Protein AF-A0A101JPH2-F1 (afdb_monomer_lite)

InterPro domains:
  IPR024344 Mycothiol-dependent maleylpyruvate isomerase, metal-binding domain [PF11716] (8-73)
  IPR034660 DinB/YfiT-like putative metalloenzymes [G3DSA:1.20.120.450] (1-79)
  IPR034660 DinB/YfiT-like putative metalloenzymes [SSF109854] (3-68)

Sequence (79 aa):
MSTVLATFRAEADALGHVASRWARDDWGRPTRCAPWSVRELFAHVHVALAWLPGMLTAPAPEAAQVSAAGYYRPDHRTP

pLDDT: mean 87.85, std 10.49, range [47.38, 96.62]

Organism: NCBI:txid135947

Structure (mmCIF, N/CA/C/O backbone):
data_AF-A0A101JPH2-F1
#
_entry.id   AF-A0A101JPH2-F1
#
loop_
_atom_site.group_PDB
_atom_site.id
_atom_site.type_symbol
_atom_site.label_atom_id
_atom_site.label_alt_id
_atom_site.label_comp_id
_atom_site.label_asym_id
_atom_site.label_entity_id
_atom_site.label_seq_id
_atom_site.pdbx_PDB_ins_code
_atom_site.Cartn_x
_atom_site.Cartn_y
_atom_site.Cartn_z
_atom_site.occupancy
_atom_site.B_iso_or_equiv
_atom_site.auth_seq_id
_atom_site.auth_comp_id
_atom_site.auth_asym_id
_atom_site.auth_atom_id
_atom_site.pdbx_PDB_model_num
ATOM 1 N N . MET A 1 1 ? 4.315 -0.485 21.527 1.00 58.91 1 MET A N 1
ATOM 2 C CA . MET A 1 1 ? 3.694 -0.283 20.196 1.00 58.91 1 MET A CA 1
ATOM 3 C C . MET A 1 1 ? 2.663 -1.384 20.014 1.00 58.91 1 MET A C 1
ATOM 5 O O . MET A 1 1 ? 2.994 -2.515 20.346 1.00 58.91 1 MET A O 1
ATOM 9 N N . SER A 1 2 ? 1.428 -1.086 19.598 1.00 81.19 2 SER A N 1
ATOM 10 C CA . SER A 1 2 ? 0.428 -2.145 19.377 1.00 81.19 2 SER A CA 1
ATOM 11 C C . SER A 1 2 ? 0.912 -3.106 18.282 1.00 81.19 2 SER A C 1
ATOM 13 O O . SER A 1 2 ? 1.607 -2.676 17.359 1.00 81.19 2 SER A O 1
ATOM 15 N N . THR A 1 3 ? 0.549 -4.391 18.370 1.00 90.06 3 THR A N 1
ATOM 16 C CA . THR A 1 3 ? 0.925 -5.417 17.378 1.00 90.06 3 THR A CA 1
ATOM 17 C C . THR A 1 3 ? 0.613 -4.962 15.951 1.00 90.06 3 THR A C 1
ATOM 19 O O . THR A 1 3 ? 1.440 -5.116 15.065 1.00 90.06 3 THR A O 1
ATOM 22 N N . VAL A 1 4 ? -0.523 -4.287 15.754 1.00 85.62 4 VAL A N 1
ATOM 23 C CA . VAL A 1 4 ? -0.955 -3.742 14.457 1.00 85.62 4 VAL A CA 1
ATOM 24 C C . VAL A 1 4 ? 0.039 -2.728 13.886 1.00 85.62 4 VAL A C 1
ATOM 26 O O . VAL A 1 4 ? 0.412 -2.834 12.723 1.00 85.62 4 VAL A O 1
ATOM 29 N N . LEU A 1 5 ? 0.504 -1.762 14.686 1.00 84.12 5 LEU A N 1
ATOM 30 C CA . LEU A 1 5 ? 1.457 -0.750 14.212 1.00 84.12 5 LEU A CA 1
ATOM 31 C C . LEU A 1 5 ? 2.837 -1.350 13.926 1.00 84.12 5 LEU A C 1
ATOM 33 O O . LEU A 1 5 ? 3.523 -0.901 13.010 1.00 84.12 5 LEU A O 1
ATOM 37 N N . ALA A 1 6 ? 3.243 -2.362 14.697 1.00 88.75 6 ALA A N 1
ATOM 38 C CA . ALA A 1 6 ? 4.486 -3.087 14.451 1.00 88.75 6 ALA A CA 1
ATOM 39 C C . ALA A 1 6 ? 4.420 -3.892 13.144 1.00 88.75 6 ALA A C 1
ATOM 41 O O . ALA A 1 6 ? 5.329 -3.785 12.325 1.00 88.75 6 ALA A O 1
ATOM 42 N N . THR A 1 7 ? 3.327 -4.626 12.915 1.00 92.50 7 THR A N 1
ATOM 43 C CA . THR A 1 7 ? 3.093 -5.350 11.658 1.00 92.50 7 THR A CA 1
ATOM 44 C C . THR A 1 7 ? 3.028 -4.391 10.475 1.00 92.50 7 THR A C 1
ATOM 46 O O . THR A 1 7 ? 3.724 -4.603 9.491 1.00 92.50 7 THR A O 1
ATOM 49 N N . PHE A 1 8 ? 2.271 -3.294 10.584 1.00 88.44 8 PHE A N 1
ATOM 50 C CA . PHE A 1 8 ? 2.193 -2.287 9.524 1.00 88.44 8 PHE A CA 1
ATOM 51 C C . PHE A 1 8 ? 3.574 -1.735 9.153 1.00 88.44 8 PHE A C 1
ATOM 53 O O . PHE A 1 8 ? 3.907 -1.641 7.973 1.00 88.44 8 PHE A O 1
ATOM 60 N N . ARG A 1 9 ? 4.401 -1.415 10.156 1.00 89.06 9 ARG A N 1
ATOM 61 C CA . ARG A 1 9 ? 5.767 -0.945 9.923 1.00 89.06 9 ARG A CA 1
ATOM 62 C C . ARG A 1 9 ? 6.618 -1.993 9.205 1.00 89.06 9 ARG A C 1
ATOM 64 O O . ARG A 1 9 ? 7.288 -1.645 8.243 1.00 89.06 9 ARG A O 1
ATOM 71 N N . ALA A 1 10 ? 6.570 -3.251 9.641 1.00 95.06 10 ALA A N 1
ATOM 72 C CA . ALA A 1 10 ? 7.330 -4.329 9.011 1.00 95.06 10 ALA A CA 1
ATOM 73 C C . ALA A 1 10 ? 6.954 -4.523 7.530 1.00 95.06 10 ALA A C 1
ATOM 75 O O . ALA A 1 10 ? 7.840 -4.653 6.689 1.00 95.06 10 ALA A O 1
ATOM 76 N N . GLU A 1 11 ? 5.661 -4.476 7.198 1.00 94.12 11 GLU A N 1
ATOM 77 C CA . GLU A 1 11 ? 5.182 -4.572 5.811 1.00 94.12 11 GLU A CA 1
ATOM 78 C C . GLU A 1 11 ? 5.612 -3.362 4.965 1.00 94.12 11 GLU A C 1
ATOM 80 O O . GLU A 1 11 ? 6.066 -3.519 3.830 1.00 94.12 11 GLU A O 1
ATOM 85 N N . ALA A 1 12 ? 5.521 -2.147 5.520 1.00 92.00 12 ALA A N 1
ATOM 86 C CA . ALA A 1 12 ? 5.968 -0.930 4.842 1.00 92.00 12 ALA A CA 1
ATOM 87 C C . ALA A 1 12 ? 7.483 -0.945 4.575 1.00 92.00 12 ALA A C 1
ATOM 89 O O . ALA A 1 12 ? 7.918 -0.598 3.474 1.00 92.00 12 ALA A O 1
ATOM 90 N N . ASP A 1 13 ? 8.276 -1.399 5.548 1.00 93.81 13 ASP A N 1
ATOM 91 C CA . ASP A 1 13 ? 9.728 -1.541 5.420 1.00 93.81 13 ASP A CA 1
ATOM 92 C C . ASP A 1 13 ? 10.084 -2.606 4.366 1.00 93.81 13 ASP A C 1
ATOM 94 O O . ASP A 1 13 ? 10.952 -2.375 3.519 1.00 93.81 13 ASP A O 1
ATOM 98 N N . ALA A 1 14 ? 9.383 -3.746 4.349 1.00 95.25 14 ALA A N 1
ATOM 99 C CA . ALA A 1 14 ? 9.576 -4.792 3.345 1.00 95.25 14 ALA A CA 1
ATOM 100 C C . ALA A 1 14 ? 9.260 -4.295 1.924 1.00 95.25 14 ALA A C 1
ATOM 102 O O . ALA A 1 14 ? 10.059 -4.496 1.003 1.00 95.25 14 ALA A O 1
ATOM 103 N N . LEU A 1 15 ? 8.137 -3.590 1.745 1.00 92.31 15 LEU A N 1
ATOM 104 C CA . LEU A 1 15 ? 7.772 -2.984 0.464 1.00 92.31 15 LEU A CA 1
ATOM 105 C C . LEU A 1 15 ? 8.808 -1.943 0.021 1.00 92.31 15 LEU A C 1
ATOM 107 O O . LEU A 1 15 ? 9.258 -1.974 -1.126 1.00 92.31 15 LEU A O 1
ATOM 111 N N . GLY A 1 16 ? 9.216 -1.049 0.927 1.00 92.19 16 GLY A N 1
ATOM 112 C CA . GLY A 1 16 ? 10.235 -0.034 0.659 1.00 92.19 16 GLY A CA 1
ATOM 113 C C . GLY A 1 16 ? 11.579 -0.646 0.266 1.00 92.19 16 GLY A C 1
ATOM 114 O O . GLY A 1 16 ? 12.238 -0.161 -0.656 1.00 92.19 16 GLY A O 1
ATOM 115 N N . HIS A 1 17 ? 11.959 -1.757 0.900 1.00 95.06 17 HIS A N 1
ATOM 116 C CA . HIS A 1 17 ? 13.185 -2.472 0.571 1.00 95.06 17 HIS A CA 1
ATOM 117 C C . HIS A 1 17 ? 13.161 -3.106 -0.825 1.00 95.06 17 HIS A C 1
ATOM 119 O O . HIS A 1 17 ? 14.172 -3.084 -1.527 1.00 95.06 17 HIS A O 1
ATOM 125 N N . VAL A 1 18 ? 12.030 -3.676 -1.243 1.00 92.81 18 VAL A N 1
ATOM 126 C CA . VAL A 1 18 ? 11.887 -4.215 -2.604 1.00 92.81 18 VAL A CA 1
ATOM 127 C C . VAL A 1 18 ? 11.881 -3.077 -3.624 1.00 92.81 18 VAL A C 1
ATOM 129 O O . VAL A 1 18 ? 12.606 -3.143 -4.616 1.00 92.81 18 VAL A O 1
ATOM 132 N N . ALA A 1 19 ? 11.126 -2.011 -3.352 1.00 92.38 19 ALA A N 1
ATOM 133 C CA . ALA A 1 19 ? 11.008 -0.862 -4.243 1.00 92.38 19 ALA A CA 1
ATOM 134 C C . ALA A 1 19 ? 12.345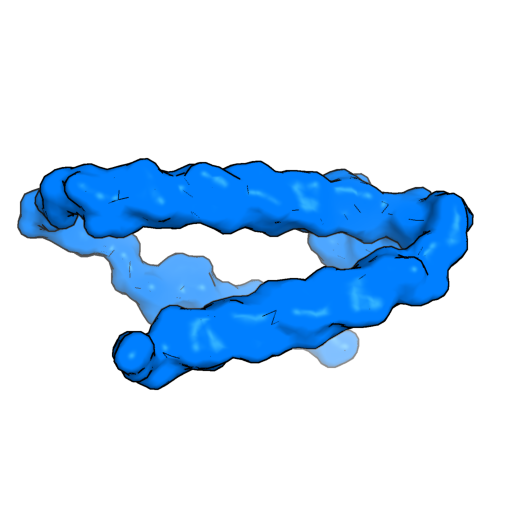 -0.137 -4.465 1.00 92.38 19 ALA A C 1
ATOM 136 O O . ALA A 1 19 ? 12.609 0.336 -5.571 1.00 92.38 19 ALA A O 1
ATOM 137 N N . SER A 1 20 ? 13.225 -0.090 -3.457 1.00 93.31 20 SER A N 1
ATOM 138 C CA . SER A 1 20 ? 14.545 0.543 -3.588 1.00 93.31 20 SER A CA 1
ATOM 139 C C . SER A 1 20 ? 15.491 -0.176 -4.556 1.00 93.31 20 SER A C 1
ATOM 141 O O . SER A 1 20 ? 16.507 0.393 -4.950 1.00 93.31 20 SER A O 1
ATOM 143 N N . ARG A 1 21 ? 15.160 -1.409 -4.960 1.00 93.94 21 ARG A N 1
ATOM 144 C CA . ARG A 1 21 ? 15.942 -2.220 -5.904 1.00 93.94 21 ARG A CA 1
ATOM 145 C C . ARG A 1 21 ? 15.432 -2.137 -7.347 1.00 93.94 21 ARG A C 1
ATOM 147 O O . ARG A 1 21 ? 16.075 -2.695 -8.232 1.00 93.94 21 ARG A O 1
ATOM 154 N N . TRP A 1 22 ? 14.292 -1.491 -7.597 1.00 94.25 22 TRP A N 1
ATOM 155 C CA . TRP A 1 22 ? 13.706 -1.397 -8.935 1.00 94.25 22 TRP A CA 1
ATOM 156 C C . TRP A 1 22 ? 14.462 -0.426 -9.838 1.00 94.25 22 TRP A C 1
ATOM 158 O O . TRP A 1 22 ? 14.751 0.714 -9.461 1.00 94.25 22 TRP A O 1
ATOM 168 N N . ALA A 1 23 ? 14.721 -0.864 -11.070 1.00 94.12 23 ALA A N 1
ATOM 169 C CA . ALA A 1 23 ? 15.235 0.001 -12.120 1.00 94.12 23 ALA A CA 1
ATOM 170 C C . ALA A 1 23 ? 14.125 0.911 -12.671 1.00 94.12 23 ALA A C 1
ATOM 172 O O . ALA A 1 23 ? 12.935 0.705 -12.432 1.00 94.12 23 ALA A O 1
ATOM 173 N N . ARG A 1 24 ? 14.497 1.929 -13.458 1.00 90.69 24 ARG A N 1
ATOM 174 C CA . ARG A 1 24 ? 13.530 2.853 -14.083 1.00 90.69 24 ARG A CA 1
ATOM 175 C C . ARG A 1 24 ? 12.453 2.118 -14.887 1.00 90.69 24 ARG A C 1
ATOM 177 O O . ARG A 1 24 ? 11.293 2.521 -14.817 1.00 90.69 24 ARG A O 1
ATOM 184 N N . ASP A 1 25 ? 12.836 1.062 -15.595 1.00 95.00 25 ASP A N 1
ATOM 185 C CA . ASP A 1 25 ? 11.934 0.300 -16.460 1.00 95.00 25 ASP A CA 1
ATOM 186 C C . ASP A 1 25 ? 10.954 -0.560 -15.653 1.00 95.00 25 ASP A C 1
ATOM 188 O O . ASP A 1 25 ? 9.800 -0.711 -16.053 1.00 95.00 25 ASP A O 1
ATOM 192 N N . ASP A 1 26 ? 11.354 -1.040 -14.467 1.00 95.50 26 ASP A N 1
ATOM 193 C CA . ASP A 1 26 ? 10.463 -1.792 -13.576 1.00 95.50 26 ASP A CA 1
ATOM 194 C C . ASP A 1 26 ? 9.253 -0.959 -13.150 1.00 95.50 26 ASP A C 1
ATOM 196 O O . ASP A 1 26 ? 8.129 -1.458 -13.108 1.00 95.50 26 ASP A O 1
ATOM 200 N N . TRP A 1 27 ? 9.465 0.336 -12.907 1.00 95.69 27 TRP A N 1
ATOM 201 C CA . TRP A 1 27 ? 8.400 1.267 -12.543 1.00 95.69 27 TRP A CA 1
ATOM 202 C C . TRP A 1 27 ? 7.342 1.444 -13.642 1.00 95.69 27 TRP A C 1
ATOM 204 O O . TRP A 1 27 ? 6.209 1.811 -13.332 1.00 95.69 27 TRP A O 1
ATOM 214 N N . GLY A 1 28 ? 7.696 1.209 -14.910 1.00 95.69 28 GLY A N 1
ATOM 215 C CA . GLY A 1 28 ? 6.783 1.317 -16.052 1.00 95.69 28 GLY A CA 1
ATOM 216 C C . GLY A 1 28 ? 5.968 0.052 -16.332 1.00 95.69 28 GLY A C 1
ATOM 217 O O . GLY A 1 28 ? 5.073 0.084 -17.173 1.00 95.69 28 GLY A O 1
ATOM 218 N N . ARG A 1 29 ? 6.256 -1.065 -15.652 1.00 95.62 29 ARG A N 1
ATOM 219 C CA . ARG A 1 29 ? 5.588 -2.347 -15.914 1.00 95.62 29 ARG A CA 1
ATOM 220 C C . ARG A 1 29 ? 4.104 -2.290 -15.532 1.00 95.62 29 ARG A C 1
ATOM 222 O O . ARG A 1 29 ? 3.772 -1.698 -14.503 1.00 95.62 29 ARG A O 1
ATOM 229 N N . PRO A 1 30 ? 3.213 -2.933 -16.306 1.00 95.69 30 PRO A N 1
ATOM 230 C CA . PRO A 1 30 ? 1.806 -3.041 -15.942 1.00 95.69 30 PRO A CA 1
ATOM 231 C C . PRO A 1 30 ? 1.629 -3.916 -14.696 1.00 95.69 30 PRO A C 1
ATOM 233 O O . PRO A 1 30 ? 2.404 -4.847 -14.452 1.00 95.69 30 PRO A O 1
ATOM 236 N N . THR A 1 31 ? 0.584 -3.639 -13.920 1.00 93.75 31 THR A N 1
ATOM 237 C CA . THR A 1 31 ? 0.182 -4.464 -12.775 1.00 93.75 31 THR A CA 1
ATOM 238 C C . THR A 1 31 ? -1.094 -5.242 -13.091 1.00 93.75 31 THR A C 1
ATOM 240 O O . THR A 1 31 ? -1.764 -5.005 -14.093 1.00 93.75 31 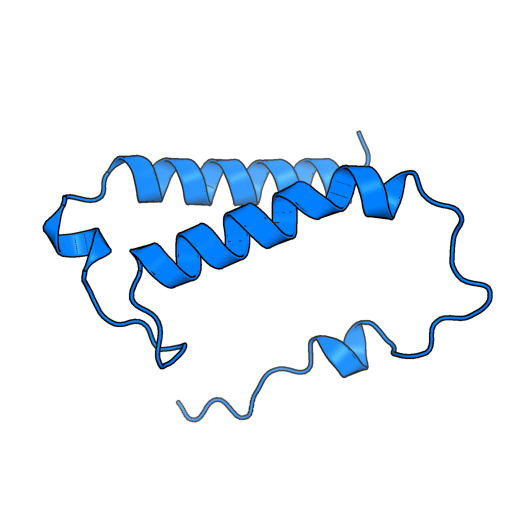THR A O 1
ATOM 243 N N . ARG A 1 32 ? -1.467 -6.171 -12.204 1.00 90.44 32 ARG A N 1
ATOM 244 C CA . ARG A 1 32 ? -2.783 -6.829 -12.260 1.00 90.44 32 ARG A CA 1
ATOM 245 C C . ARG A 1 32 ? -3.930 -5.886 -11.873 1.00 90.44 32 ARG A C 1
ATOM 247 O O . ARG A 1 32 ? -5.079 -6.179 -12.178 1.00 90.44 32 ARG A O 1
ATOM 254 N N . CYS A 1 33 ? -3.625 -4.765 -11.218 1.00 86.94 33 CYS A N 1
ATOM 255 C CA . CYS A 1 33 ? -4.578 -3.714 -10.879 1.00 86.94 33 CYS A CA 1
ATOM 256 C C . CYS A 1 33 ? -4.684 -2.746 -12.059 1.00 86.94 33 CYS A C 1
ATOM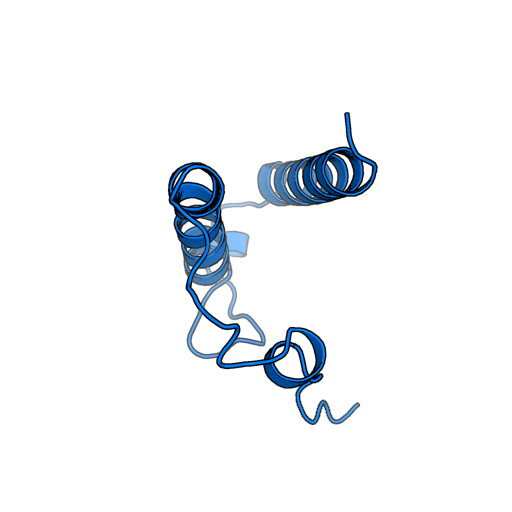 258 O O . CYS A 1 33 ? -4.195 -1.619 -11.998 1.00 86.94 33 CYS A O 1
ATOM 260 N N . ALA A 1 34 ? -5.276 -3.211 -13.160 1.00 88.94 34 ALA A N 1
ATOM 261 C CA . ALA A 1 34 ? -5.521 -2.352 -14.308 1.00 88.94 34 ALA A CA 1
ATOM 262 C C . ALA A 1 34 ? -6.354 -1.121 -13.879 1.00 88.94 34 ALA A C 1
ATOM 264 O O . ALA A 1 34 ? -7.285 -1.271 -13.086 1.00 88.94 34 ALA A O 1
ATOM 265 N N . PRO A 1 35 ? -6.039 0.086 -14.382 1.00 93.06 35 PRO A N 1
ATOM 266 C CA . PRO A 1 35 ? -5.107 0.377 -15.477 1.00 93.06 35 PRO A CA 1
ATOM 267 C C . PRO A 1 35 ? -3.662 0.704 -15.041 1.00 93.06 35 PRO A C 1
ATOM 269 O O . PRO A 1 35 ? -2.902 1.243 -15.838 1.00 93.06 35 PRO A O 1
ATOM 272 N N . TRP A 1 36 ? -3.266 0.432 -13.798 1.00 96.62 36 TRP A N 1
ATOM 273 C CA . TRP A 1 36 ? -2.061 1.029 -13.220 1.00 96.62 36 TRP A CA 1
ATOM 274 C C . TRP A 1 36 ? -0.759 0.286 -13.539 1.00 96.62 36 TRP A C 1
ATOM 276 O O . TRP A 1 36 ? -0.656 -0.942 -13.420 1.00 96.62 36 TRP A O 1
ATOM 286 N N . SER A 1 37 ? 0.275 1.069 -13.846 1.00 96.62 37 SER A N 1
ATOM 287 C CA . SER A 1 37 ? 1.681 0.667 -13.771 1.00 96.62 37 SER A CA 1
ATOM 288 C C . SER A 1 37 ? 2.153 0.508 -12.322 1.00 96.62 37 SER A C 1
ATOM 290 O O . SER A 1 37 ? 1.496 0.955 -11.377 1.00 96.62 37 SER A O 1
ATOM 292 N N . VAL A 1 38 ? 3.328 -0.099 -12.128 1.00 95.56 38 VAL A N 1
ATOM 293 C CA . VAL A 1 38 ? 3.959 -0.228 -10.802 1.00 95.56 38 VAL A CA 1
ATOM 294 C C . VAL A 1 38 ? 4.126 1.142 -10.139 1.00 95.56 38 VAL A C 1
ATOM 296 O O . VAL A 1 38 ? 3.819 1.290 -8.958 1.00 95.56 38 VAL A O 1
ATOM 299 N N . ARG A 1 39 ? 4.552 2.162 -10.897 1.00 95.62 39 ARG A N 1
ATOM 300 C CA . ARG A 1 39 ? 4.682 3.545 -10.410 1.00 95.62 39 ARG A CA 1
ATOM 301 C C . ARG A 1 39 ? 3.362 4.108 -9.908 1.00 95.62 39 ARG A C 1
ATOM 303 O O . ARG A 1 39 ? 3.327 4.686 -8.827 1.00 95.62 39 ARG A O 1
ATOM 310 N N . GLU A 1 40 ? 2.303 3.963 -10.694 1.00 96.62 40 GLU A N 1
ATOM 311 C CA . GLU A 1 40 ? 0.992 4.527 -10.368 1.00 96.62 40 GLU A CA 1
ATOM 312 C C . GLU A 1 40 ? 0.364 3.816 -9.173 1.00 96.62 40 GLU A C 1
ATOM 314 O O . GLU A 1 40 ? -0.105 4.481 -8.252 1.00 96.62 40 GLU A O 1
ATOM 319 N N . LEU A 1 41 ? 0.438 2.482 -9.125 1.00 95.00 41 LEU A N 1
ATOM 320 C CA . LEU A 1 41 ? -0.051 1.710 -7.985 1.00 95.00 41 LEU A CA 1
ATOM 321 C C . LEU A 1 41 ? 0.736 2.037 -6.707 1.00 95.00 41 LEU A C 1
ATOM 323 O O . LEU A 1 41 ? 0.142 2.235 -5.649 1.00 95.00 41 LEU A O 1
ATOM 327 N N . PHE A 1 42 ? 2.064 2.141 -6.787 1.00 94.44 42 PHE A N 1
ATOM 328 C CA . PHE A 1 42 ? 2.886 2.505 -5.632 1.00 94.44 42 PHE A CA 1
ATOM 329 C C . PHE A 1 42 ? 2.574 3.922 -5.137 1.00 94.44 42 PHE A C 1
ATOM 331 O O . PHE A 1 42 ? 2.405 4.132 -3.936 1.00 94.44 42 PHE A O 1
ATOM 338 N N . ALA A 1 43 ? 2.445 4.888 -6.051 1.00 94.75 43 ALA A N 1
ATOM 339 C CA . ALA A 1 43 ? 2.047 6.251 -5.711 1.00 94.75 43 ALA A CA 1
ATOM 340 C C . ALA A 1 43 ? 0.653 6.286 -5.067 1.00 94.75 43 ALA A C 1
ATOM 342 O O . ALA A 1 43 ? 0.464 6.969 -4.063 1.00 94.75 43 ALA A O 1
ATOM 343 N N . HIS A 1 44 ? -0.298 5.509 -5.592 1.00 94.62 44 HIS A N 1
ATOM 344 C CA . HIS A 1 44 ? -1.637 5.382 -5.023 1.00 94.62 44 HIS A CA 1
ATOM 345 C C . HIS A 1 44 ? -1.597 4.873 -3.575 1.00 94.62 44 HIS A C 1
ATOM 347 O O . HIS A 1 44 ? -2.177 5.501 -2.689 1.00 94.62 44 HIS A O 1
ATOM 353 N N . VAL A 1 45 ? -0.857 3.789 -3.313 1.00 92.00 45 VAL A N 1
ATOM 354 C CA . VAL A 1 45 ? -0.674 3.261 -1.951 1.00 92.00 45 VAL A CA 1
ATOM 355 C C . VAL A 1 45 ? -0.029 4.313 -1.049 1.00 92.00 45 VAL A C 1
ATOM 357 O O . VAL A 1 45 ? -0.525 4.564 0.045 1.00 92.00 45 VAL A O 1
ATOM 360 N N . HIS A 1 46 ? 1.030 4.979 -1.510 1.00 92.19 46 HIS A N 1
ATOM 361 C CA . HIS A 1 46 ? 1.714 6.007 -0.728 1.00 92.19 46 HIS A CA 1
ATOM 362 C C . HIS A 1 46 ? 0.783 7.172 -0.349 1.00 92.19 46 HIS A C 1
ATOM 364 O O . HIS A 1 46 ? 0.791 7.623 0.796 1.00 92.19 46 HIS A O 1
ATOM 370 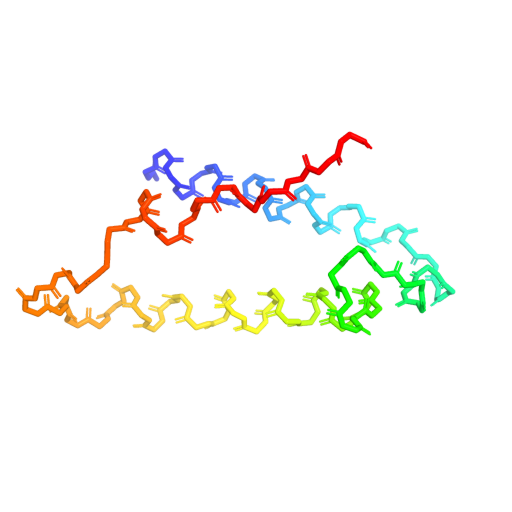N N . VAL A 1 47 ? -0.046 7.648 -1.285 1.00 94.25 47 VAL A N 1
ATOM 371 C CA . VAL A 1 47 ? -1.041 8.703 -1.022 1.00 94.25 47 VAL A CA 1
ATOM 372 C C . VAL A 1 47 ? -2.090 8.232 -0.015 1.00 94.25 47 VAL A C 1
ATOM 374 O O . VAL A 1 47 ? -2.375 8.958 0.935 1.00 94.25 47 VAL A O 1
ATOM 377 N N . ALA A 1 48 ? -2.617 7.014 -0.165 1.00 91.12 48 ALA A N 1
ATOM 378 C CA . ALA A 1 48 ? -3.586 6.457 0.779 1.00 91.12 48 ALA A CA 1
ATOM 379 C C . ALA A 1 48 ? -3.007 6.342 2.202 1.00 91.12 48 ALA A C 1
ATOM 381 O O . ALA A 1 48 ? -3.669 6.698 3.177 1.00 91.12 48 ALA A O 1
ATOM 382 N N . LEU A 1 49 ? -1.748 5.909 2.334 1.00 89.38 49 LEU A N 1
ATOM 383 C CA . LEU A 1 49 ? -1.067 5.835 3.631 1.00 89.38 49 LEU A CA 1
ATOM 384 C C . LEU A 1 49 ? -0.830 7.218 4.251 1.00 89.38 49 LEU A C 1
ATOM 386 O O . LEU A 1 49 ? -0.926 7.357 5.470 1.00 89.38 49 LEU A O 1
ATOM 390 N N . ALA A 1 50 ? -0.577 8.248 3.440 1.00 90.94 50 ALA A N 1
ATOM 391 C CA . ALA A 1 50 ? -0.392 9.616 3.924 1.00 90.94 50 ALA A CA 1
ATOM 392 C C . ALA A 1 50 ? -1.655 10.204 4.582 1.00 90.94 50 ALA A C 1
ATOM 394 O O . ALA A 1 50 ? -1.549 11.130 5.386 1.00 90.94 50 ALA A O 1
ATOM 395 N N . TRP A 1 51 ? -2.842 9.665 4.287 1.00 92.00 51 TRP A N 1
ATOM 396 C CA . TRP A 1 51 ? -4.093 10.084 4.929 1.00 92.00 51 TRP A CA 1
ATOM 397 C C . TRP A 1 51 ? -4.297 9.451 6.310 1.00 92.00 51 TRP A C 1
ATOM 399 O O . TRP A 1 51 ? -5.002 10.024 7.144 1.00 92.00 51 TRP A O 1
ATOM 409 N N . LEU A 1 52 ? -3.667 8.300 6.582 1.00 87.44 52 LEU A N 1
ATOM 410 C CA . LEU A 1 52 ? -3.903 7.529 7.806 1.00 87.44 52 LEU A CA 1
ATOM 411 C C . LEU A 1 52 ? -3.658 8.314 9.097 1.00 87.44 52 LEU A C 1
ATOM 413 O O . LEU A 1 52 ? -4.516 8.224 9.972 1.00 87.44 52 LEU A O 1
ATOM 417 N N . PRO A 1 53 ? -2.570 9.095 9.263 1.00 88.44 53 PRO A N 1
ATOM 418 C CA . PRO A 1 53 ? -2.378 9.859 10.492 1.00 88.44 53 PRO A CA 1
ATOM 419 C C . PRO A 1 53 ? -3.567 10.778 10.785 1.00 88.44 53 PRO A C 1
ATOM 421 O O . PRO A 1 53 ? -4.109 10.735 11.884 1.00 88.44 53 PRO A O 1
ATOM 424 N N . GLY A 1 54 ? -4.034 11.527 9.779 1.00 89.94 54 GLY A N 1
ATOM 425 C CA . GLY A 1 54 ? -5.196 12.403 9.912 1.00 89.94 54 GLY A CA 1
ATOM 426 C C . GLY A 1 54 ? -6.470 11.630 10.255 1.00 89.94 54 GLY A C 1
ATOM 427 O O . GLY A 1 54 ? -7.148 11.974 11.221 1.00 89.94 54 GLY A O 1
ATOM 428 N N . MET A 1 55 ? -6.750 10.543 9.528 1.00 87.31 55 MET A N 1
ATOM 429 C CA . MET A 1 55 ? -7.925 9.694 9.768 1.00 87.31 55 MET A CA 1
ATOM 430 C C . MET A 1 55 ? -7.932 9.060 11.164 1.00 87.31 55 MET A C 1
ATOM 432 O O . MET A 1 55 ? -8.988 8.965 11.778 1.00 87.31 55 MET A O 1
ATOM 436 N N . LEU A 1 56 ? -6.771 8.636 11.672 1.00 86.50 56 LEU A N 1
ATOM 437 C CA . LEU A 1 56 ? -6.645 8.000 12.988 1.00 86.50 56 LEU A CA 1
ATOM 438 C C . LEU A 1 56 ? -6.724 9.003 14.145 1.00 86.50 56 LEU A C 1
ATOM 440 O O . LEU A 1 56 ? -7.111 8.624 15.247 1.00 86.50 56 LEU A O 1
ATOM 444 N N . THR A 1 57 ? -6.342 10.262 13.915 1.00 91.00 57 THR A N 1
ATOM 445 C CA . THR A 1 57 ? -6.458 11.333 14.921 1.00 91.00 57 THR A CA 1
ATOM 446 C C . THR A 1 57 ? -7.822 12.021 14.933 1.00 91.00 57 THR A C 1
ATOM 448 O O . THR A 1 57 ? -8.138 12.724 15.891 1.00 91.00 57 THR A O 1
ATOM 451 N N . ALA A 1 58 ? -8.623 11.846 13.881 1.00 91.50 58 ALA A N 1
ATOM 452 C CA . ALA A 1 58 ? -9.968 12.396 13.805 1.00 91.50 58 ALA A CA 1
ATOM 453 C C . ALA A 1 58 ? -10.925 11.669 14.774 1.00 91.50 58 ALA A C 1
ATOM 455 O O . ALA A 1 58 ? -10.696 10.504 15.110 1.00 91.50 58 ALA A O 1
ATOM 456 N N . PRO A 1 59 ? -12.020 12.321 15.214 1.00 92.56 59 PRO A N 1
ATOM 457 C CA . PRO A 1 59 ? -13.075 11.642 15.955 1.00 92.56 59 PRO A CA 1
ATOM 458 C C . PRO A 1 59 ? -13.593 10.430 15.179 1.00 92.56 59 PRO A C 1
ATOM 460 O O . PRO A 1 59 ? -13.807 10.504 13.967 1.00 92.56 59 PRO A O 1
ATOM 463 N N . ALA A 1 60 ? -13.808 9.318 15.883 1.00 87.88 60 ALA A N 1
ATOM 464 C CA . ALA A 1 60 ? -14.403 8.140 15.272 1.00 87.88 60 ALA A CA 1
ATOM 465 C C . ALA A 1 60 ? -15.806 8.479 14.727 1.00 87.88 60 ALA A C 1
ATOM 467 O O . ALA A 1 60 ? -16.544 9.223 15.380 1.00 87.88 60 ALA A O 1
ATOM 468 N N . PRO A 1 61 ? -16.191 7.946 13.553 1.00 86.75 61 PRO A N 1
ATOM 469 C CA . PRO A 1 61 ? -17.548 8.111 13.048 1.00 86.75 61 PRO A CA 1
ATOM 470 C C . PRO A 1 61 ? -18.557 7.472 14.011 1.00 86.75 61 PRO A C 1
ATOM 472 O O . PRO A 1 61 ? -18.250 6.472 14.659 1.00 86.75 61 PRO A O 1
ATOM 475 N N . GLU A 1 62 ? -19.776 8.019 14.065 1.00 92.25 62 GLU A N 1
ATOM 476 C CA . GLU A 1 62 ? -20.838 7.550 14.973 1.00 92.25 62 GLU A CA 1
ATOM 477 C C . GLU A 1 62 ? -21.175 6.064 14.782 1.00 92.25 62 GLU A C 1
ATOM 479 O O . GLU A 1 62 ? -21.500 5.365 15.740 1.00 92.25 62 GLU A O 1
ATOM 484 N N . ALA A 1 63 ? -21.067 5.568 13.547 1.00 89.88 63 ALA A N 1
ATOM 485 C CA . ALA A 1 63 ? -21.256 4.164 13.224 1.00 89.88 63 ALA A CA 1
ATOM 486 C C . ALA A 1 63 ? -20.390 3.736 12.034 1.00 89.88 63 ALA A C 1
ATOM 488 O O . ALA A 1 63 ? -20.171 4.491 11.084 1.00 89.88 63 ALA A O 1
ATOM 489 N N . ALA A 1 64 ? -19.946 2.479 12.055 1.00 86.56 64 ALA A N 1
ATOM 490 C CA . ALA A 1 64 ? -19.320 1.850 10.901 1.00 86.56 64 ALA A CA 1
ATOM 491 C C . ALA A 1 64 ? -20.392 1.494 9.859 1.00 86.56 64 ALA A C 1
ATOM 493 O O . ALA A 1 64 ? -21.215 0.610 10.084 1.00 86.56 64 ALA A O 1
ATOM 494 N N . GLN A 1 65 ? -20.369 2.166 8.706 1.00 88.25 65 GLN A N 1
ATOM 495 C CA . GLN A 1 65 ? -21.304 1.893 7.605 1.00 88.25 65 GLN A CA 1
ATOM 496 C C . GLN A 1 65 ? -20.941 0.630 6.807 1.00 88.25 65 GLN A C 1
ATOM 498 O O . GLN A 1 65 ? -21.798 0.041 6.153 1.00 88.25 65 GLN A O 1
ATOM 503 N N . VAL A 1 66 ? -19.675 0.202 6.859 1.00 87.06 66 VAL A N 1
ATOM 504 C CA . VAL A 1 66 ? -19.163 -0.977 6.150 1.00 87.06 66 VAL A CA 1
ATOM 505 C C . VAL A 1 66 ? -18.258 -1.762 7.096 1.00 87.06 66 VAL A C 1
ATOM 507 O O . VAL A 1 66 ? -17.404 -1.184 7.768 1.00 87.06 66 VAL A O 1
ATOM 510 N N . SER A 1 67 ? -18.429 -3.084 7.163 1.00 86.88 67 SER A N 1
ATOM 511 C CA . SER A 1 67 ? -17.516 -3.933 7.931 1.00 86.88 67 SER A CA 1
ATOM 512 C C . SER A 1 67 ? -16.195 -4.104 7.185 1.00 86.88 67 SER A C 1
ATOM 514 O O . SER A 1 67 ? -16.178 -4.247 5.962 1.00 86.88 67 SER A O 1
ATOM 516 N N . ALA A 1 68 ? -15.078 -4.167 7.913 1.00 81.94 68 ALA A N 1
ATOM 51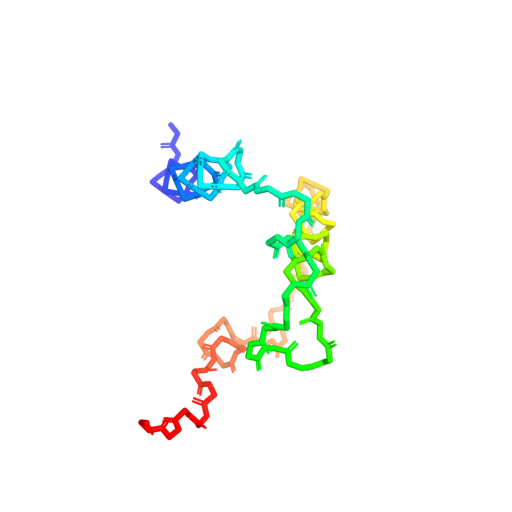7 C CA . ALA A 1 68 ? -13.775 -4.437 7.302 1.00 81.94 68 ALA A CA 1
ATOM 518 C C . ALA A 1 68 ? -13.785 -5.761 6.515 1.00 81.94 68 ALA A C 1
ATOM 520 O O . ALA A 1 68 ? -13.278 -5.820 5.400 1.00 81.94 68 ALA A O 1
ATOM 521 N N . ALA A 1 69 ? -14.433 -6.802 7.052 1.00 84.81 69 ALA A N 1
ATOM 522 C CA . ALA A 1 69 ? -14.583 -8.086 6.370 1.00 84.81 69 ALA A CA 1
ATOM 523 C C . ALA A 1 69 ? -15.393 -7.982 5.067 1.00 84.81 69 ALA A C 1
ATOM 525 O O . ALA A 1 69 ? -15.092 -8.697 4.119 1.00 84.81 69 ALA A O 1
ATOM 526 N N . GLY A 1 70 ? -16.402 -7.104 5.014 1.00 83.56 70 GLY A N 1
ATOM 527 C CA . GLY A 1 70 ? -17.192 -6.834 3.812 1.00 83.56 70 GLY A CA 1
ATOM 528 C C . GLY A 1 70 ? -16.436 -5.998 2.780 1.00 83.56 70 GLY A C 1
ATOM 529 O O . GLY A 1 70 ? -16.548 -6.267 1.588 1.00 83.56 70 GLY A O 1
ATOM 530 N N . TYR A 1 71 ? -15.641 -5.031 3.241 1.00 82.88 71 TYR A N 1
ATOM 531 C CA . TYR A 1 71 ? -14.850 -4.143 2.390 1.00 82.88 71 TYR A CA 1
ATOM 532 C C . TYR A 1 71 ? -13.646 -4.853 1.758 1.00 82.88 71 TYR A C 1
ATOM 534 O O . TYR A 1 71 ? -13.442 -4.774 0.553 1.00 82.88 71 TYR A O 1
ATOM 542 N N . TYR A 1 72 ? -12.874 -5.599 2.554 1.00 79.31 72 TYR A N 1
ATOM 543 C CA . TYR A 1 72 ? -11.685 -6.323 2.092 1.00 79.31 72 TYR A CA 1
ATOM 544 C C . TYR A 1 72 ? -11.997 -7.726 1.564 1.00 79.31 72 TYR A C 1
ATOM 546 O O . TYR A 1 72 ? -11.103 -8.579 1.537 1.00 79.31 72 TYR A O 1
ATOM 554 N N . ARG A 1 73 ? -13.251 -8.000 1.167 1.00 75.50 73 ARG A N 1
ATOM 555 C CA . ARG A 1 73 ? -13.592 -9.296 0.570 1.00 75.50 73 ARG A CA 1
ATOM 556 C C . ARG A 1 73 ? -12.614 -9.572 -0.572 1.00 75.50 73 ARG A C 1
ATOM 558 O O . ARG A 1 73 ? -12.393 -8.689 -1.399 1.00 75.50 73 ARG A O 1
ATOM 565 N N . PRO A 1 74 ? -12.001 -10.766 -0.615 1.00 65.94 74 PRO A N 1
ATOM 566 C CA . PRO A 1 74 ? -11.152 -11.108 -1.736 1.00 65.94 74 PRO A CA 1
ATOM 567 C C . PRO A 1 74 ? -11.987 -10.993 -3.010 1.00 65.94 74 PRO A C 1
ATOM 569 O O . PRO A 1 74 ? -13.082 -11.554 -3.080 1.00 65.94 74 PRO A O 1
ATOM 572 N N . ASP A 1 75 ? -11.472 -10.264 -3.999 1.00 62.09 75 ASP A N 1
ATOM 573 C CA . ASP A 1 75 ? -12.019 -10.326 -5.351 1.00 62.09 75 ASP A CA 1
ATOM 574 C C . ASP A 1 75 ? -12.118 -11.787 -5.802 1.00 62.09 75 ASP A C 1
ATOM 576 O O . ASP A 1 75 ? -11.337 -12.640 -5.358 1.00 62.09 75 ASP A O 1
ATOM 580 N N . HIS A 1 76 ? -13.053 -12.078 -6.711 1.00 57.44 76 HIS A N 1
ATOM 581 C CA . HIS A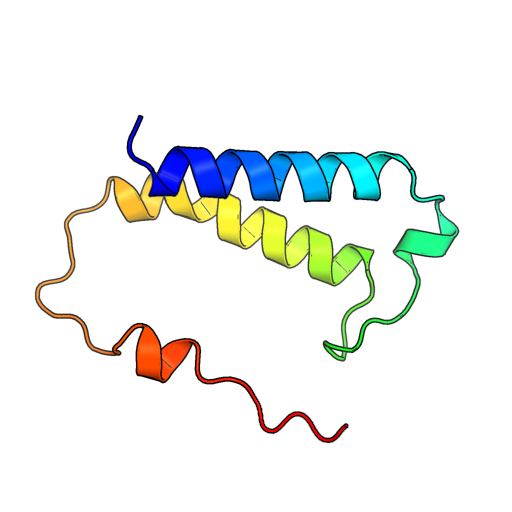 1 76 ? -13.075 -13.351 -7.428 1.00 57.44 76 HIS A CA 1
ATOM 582 C C . HIS A 1 76 ? -11.797 -13.470 -8.267 1.00 57.44 76 HIS A C 1
ATOM 584 O O . HIS A 1 76 ? -11.735 -13.066 -9.423 1.00 57.44 76 HIS A O 1
ATOM 590 N N . ARG A 1 77 ? -10.745 -13.997 -7.647 1.00 57.44 77 ARG A N 1
ATOM 591 C CA . ARG A 1 77 ? -9.455 -14.262 -8.272 1.00 57.44 77 ARG A CA 1
ATOM 592 C C . ARG A 1 77 ? -9.530 -15.667 -8.856 1.00 57.44 77 ARG A C 1
ATOM 594 O O . ARG A 1 77 ? -9.494 -16.640 -8.106 1.00 57.44 77 ARG A O 1
ATOM 601 N N . THR A 1 78 ? -9.696 -15.782 -10.171 1.00 47.38 78 THR A N 1
ATOM 602 C CA . THR A 1 78 ? -9.429 -17.050 -10.863 1.00 47.38 78 THR A CA 1
ATOM 603 C C . THR A 1 78 ? -7.936 -17.383 -10.744 1.00 47.38 78 THR A C 1
ATOM 605 O O . THR A 1 78 ? -7.131 -16.445 -10.737 1.00 47.38 78 THR A O 1
ATOM 608 N N . PRO A 1 79 ? -7.576 -18.672 -10.594 1.00 53.72 79 PRO A N 1
ATOM 609 C CA . PRO A 1 79 ? -6.182 -19.107 -10.526 1.00 53.72 79 PRO A CA 1
ATOM 610 C C . PRO A 1 79 ? -5.383 -18.723 -11.776 1.00 53.72 79 PRO A C 1
ATOM 612 O O . PRO A 1 79 ? -5.991 -18.646 -12.870 1.00 53.72 79 PRO A O 1
#

Foldseek 3Di:
DPPVVVVVVVVVVVVVVVVVPDDPVQQQDQDPPPPDGNVRVVVVVVVVVVCVVVVVPDDDPPDDPADPCRVVPDDPDDD

Secondary structure (DSSP, 8-state):
--HHHHHHHHHHHHHHHHHTT--TTGGGSB-SSTT-BHHHHHHHHHHHHHHHHHHHHSPPPSS-SS-HHHHTPPP----

Radius of gyration: 15.82 Å; chains: 1; bounding box: 37×32×37 Å